Protein AF-A0A8X6TDL4-F1 (afdb_monomer)

Nearest PDB structures (foldseek):
  7emf-assembly1_Q  TM=6.037E-01  e=8.886E-06  Homo sapiens
  8gxq-assembly1_q  TM=5.995E-01  e=1.236E-05  Homo sapiens
  8tqw-assembly1_Q  TM=5.849E-01  e=1.836E-05  Homo sapiens
  8trh-assembly1_Q  TM=5.994E-01  e=6.431E-05  Homo sapiens
  7enc-assembly1_q  TM=6.002E-01  e=6.431E-05  Homo sapiens

pLDDT: mean 84.33, std 12.69, range [49.59, 97.81]

Solvent-accessible surface area (backbone atoms only — not comparable to full-atom values): 6241 Å² total; per-residue (Å²): 134,90,75,85,84,72,71,74,86,60,80,47,75,67,56,61,72,58,42,94,88,49,77,50,71,68,57,53,50,48,62,71,75,44,87,48,72,66,55,53,52,52,50,30,51,53,39,52,54,50,51,53,52,51,50,53,54,52,52,49,47,38,67,73,36,77,74,50,39,53,46,81,46,75,52,91,56,98,47,76,71,53,80,52,70,49,78,47,78,46,53,91,62,53,82,72,69,79,110

Structure (mmCIF, N/CA/C/O backbone):
data_AF-A0A8X6TDL4-F1
#
_entry.id   AF-A0A8X6TDL4-F1
#
loop_
_atom_site.group_PDB
_atom_site.id
_atom_site.type_symbol
_atom_site.label_atom_id
_atom_site.label_alt_id
_atom_site.label_comp_id
_atom_site.label_asym_id
_atom_site.label_entity_id
_atom_site.label_seq_id
_atom_site.pdbx_PDB_ins_code
_atom_site.Cartn_x
_atom_site.Cartn_y
_atom_site.Cartn_z
_atom_site.occupancy
_atom_site.B_iso_or_equiv
_atom_site.auth_seq_id
_atom_site.auth_comp_id
_atom_site.auth_asym_id
_atom_site.auth_atom_id
_atom_site.pdbx_PDB_model_num
ATOM 1 N N . MET A 1 1 ? -21.479 20.572 70.381 1.00 49.59 1 MET A N 1
ATOM 2 C CA . MET A 1 1 ? -22.081 19.356 69.789 1.00 49.59 1 MET A CA 1
ATOM 3 C C . MET A 1 1 ? -21.550 19.208 68.366 1.00 49.59 1 MET A C 1
ATOM 5 O O . MET A 1 1 ? -21.863 20.079 67.556 1.00 49.59 1 MET A O 1
ATOM 9 N N . PRO A 1 2 ? -20.700 18.212 68.052 1.00 62.41 2 PRO A N 1
ATOM 10 C CA . PRO A 1 2 ? -20.200 18.041 66.691 1.00 62.41 2 PRO A CA 1
ATOM 11 C C . PRO A 1 2 ? -21.358 17.556 65.812 1.00 62.41 2 PRO A C 1
ATOM 13 O O . PRO A 1 2 ? -22.074 16.630 66.182 1.00 62.41 2 PRO A O 1
ATOM 16 N N . HIS A 1 3 ? -21.602 18.228 64.690 1.00 56.03 3 HIS A N 1
ATOM 17 C CA . HIS A 1 3 ? -22.590 17.768 63.715 1.00 56.03 3 HIS A CA 1
ATOM 18 C C . HIS A 1 3 ? -21.947 16.667 62.864 1.00 56.03 3 HIS A C 1
ATOM 20 O O . HIS A 1 3 ? -20.794 16.834 62.457 1.00 56.03 3 HIS A O 1
ATOM 26 N N . PRO A 1 4 ? -22.645 15.557 62.574 1.00 58.25 4 PRO A N 1
ATOM 27 C CA . PRO A 1 4 ? -22.114 14.543 61.681 1.00 58.25 4 PRO A CA 1
ATOM 28 C C . PRO A 1 4 ? -22.048 15.133 60.268 1.00 58.25 4 PRO A C 1
ATOM 30 O O . PRO A 1 4 ? -23.061 15.277 59.590 1.00 58.25 4 PRO A O 1
ATOM 33 N N . THR A 1 5 ? -20.848 15.472 59.798 1.00 59.12 5 THR A N 1
ATOM 34 C CA . THR A 1 5 ? -20.569 15.826 58.396 1.00 59.12 5 THR A CA 1
ATOM 35 C C . THR A 1 5 ? -20.496 14.573 57.526 1.00 59.12 5 THR A C 1
ATOM 37 O O . THR A 1 5 ? -19.662 14.445 56.638 1.00 59.12 5 THR A O 1
ATOM 40 N N . THR A 1 6 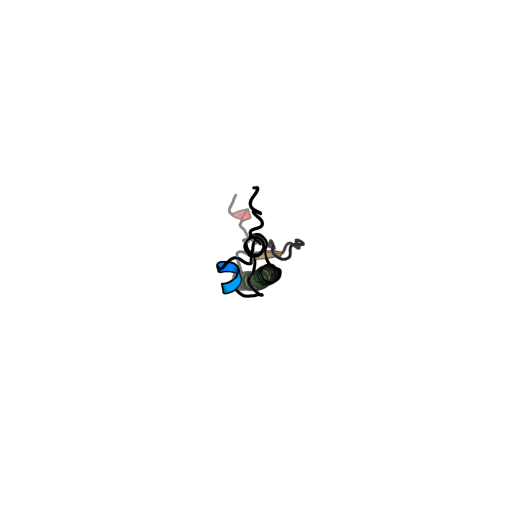? -21.387 13.613 57.756 1.00 59.38 6 THR A N 1
ATOM 41 C CA . THR A 1 6 ? -21.553 12.463 56.871 1.00 59.38 6 THR A CA 1
ATOM 42 C C . THR A 1 6 ? -22.626 12.820 55.852 1.00 59.38 6 THR A C 1
ATOM 44 O O . THR A 1 6 ? -23.719 12.262 55.832 1.00 59.38 6 THR A O 1
ATOM 47 N N . SER A 1 7 ? -22.322 13.791 54.988 1.00 59.78 7 SER A N 1
ATOM 48 C CA . SER A 1 7 ? -22.988 13.841 53.690 1.00 59.78 7 SER A CA 1
ATOM 49 C C . SER A 1 7 ? -22.618 12.528 53.010 1.00 59.78 7 SER A C 1
ATOM 51 O O . SER A 1 7 ? -21.481 12.381 52.557 1.00 59.78 7 SER A O 1
ATOM 53 N N . ALA A 1 8 ? -23.539 11.562 52.970 1.00 59.50 8 ALA A N 1
ATOM 54 C CA . ALA A 1 8 ? -23.417 10.448 52.047 1.00 59.50 8 ALA A CA 1
ATOM 55 C C . ALA A 1 8 ? -23.188 11.086 50.677 1.00 59.50 8 ALA A C 1
ATOM 57 O O . ALA A 1 8 ? -24.071 11.785 50.176 1.00 59.50 8 ALA A O 1
ATOM 58 N N . LEU A 1 9 ? -21.976 10.947 50.132 1.00 60.69 9 LEU A N 1
ATOM 59 C CA . LEU A 1 9 ? -21.631 11.391 48.787 1.00 60.69 9 LEU A CA 1
ATOM 60 C C . LEU A 1 9 ? -22.443 10.524 47.823 1.00 60.69 9 LEU A C 1
ATOM 62 O O . LEU A 1 9 ? -21.960 9.548 47.258 1.00 60.69 9 LEU A O 1
ATOM 66 N N . GLY A 1 10 ? -23.734 10.828 47.733 1.00 64.44 10 GLY A N 1
ATOM 67 C CA . GLY A 1 10 ? -24.669 10.170 46.856 1.00 64.44 10 GLY A CA 1
ATOM 68 C C . GLY A 1 10 ? -24.254 10.410 45.417 1.00 64.44 10 GLY A C 1
ATOM 69 O O . GLY A 1 10 ? -23.507 11.336 45.088 1.00 64.44 10 GLY A O 1
ATOM 70 N N . ILE A 1 11 ? -24.767 9.562 44.539 1.00 66.12 11 ILE A N 1
ATOM 71 C CA . ILE A 1 11 ? -24.540 9.667 43.103 1.00 66.12 11 ILE A CA 1
ATOM 72 C C . ILE A 1 11 ? -24.929 11.086 42.660 1.00 66.12 11 ILE A C 1
ATOM 74 O O . ILE A 1 11 ? -26.065 11.523 42.864 1.00 66.12 11 ILE A O 1
ATOM 78 N N . SER A 1 12 ? -23.973 11.824 42.084 1.00 74.88 12 SER A N 1
ATOM 79 C CA . SER A 1 12 ? -24.199 13.212 41.673 1.00 74.88 12 SER A CA 1
ATOM 80 C C . SER A 1 12 ? -25.397 13.300 40.722 1.00 74.88 12 SER A C 1
ATOM 82 O O . SER A 1 12 ? -25.648 12.383 39.937 1.00 74.88 12 SER A O 1
ATOM 84 N N . LYS A 1 13 ? -26.138 14.420 40.741 1.00 77.44 13 LYS A N 1
ATOM 85 C CA . LYS A 1 13 ? -27.295 14.624 39.844 1.00 77.44 13 LYS A CA 1
ATOM 86 C C . LYS A 1 13 ? -26.937 14.332 38.381 1.00 77.44 13 LYS A C 1
ATOM 88 O O . LYS A 1 13 ? -27.747 13.744 37.673 1.00 77.44 13 LYS A O 1
ATOM 93 N N . ARG A 1 14 ? -25.719 14.696 37.961 1.00 75.50 14 ARG A N 1
ATOM 94 C CA . ARG A 1 14 ? -25.186 14.416 36.620 1.00 75.50 14 ARG A CA 1
ATOM 95 C C . ARG A 1 14 ? -25.024 12.915 36.367 1.00 75.50 14 ARG A C 1
ATOM 97 O O . ARG A 1 14 ? -25.511 12.434 35.355 1.00 75.50 14 ARG A O 1
ATOM 104 N N . ARG A 1 15 ? -24.419 12.169 37.299 1.00 70.06 15 ARG A N 1
ATOM 105 C CA . ARG A 1 15 ? -24.216 10.717 37.157 1.00 70.06 15 ARG A CA 1
ATOM 106 C C . ARG A 1 15 ? -25.535 9.937 37.204 1.00 70.06 15 ARG A C 1
ATOM 108 O O . ARG A 1 15 ? -25.691 8.972 36.474 1.00 70.06 15 ARG A O 1
ATOM 115 N N . ARG A 1 16 ? -26.525 10.405 37.972 1.00 74.50 16 ARG A N 1
ATOM 116 C CA . ARG A 1 16 ? -27.882 9.833 37.969 1.00 74.50 16 ARG A CA 1
ATOM 117 C C . ARG A 1 16 ? -28.616 10.042 36.638 1.00 74.50 16 ARG A C 1
ATOM 119 O O . ARG A 1 16 ? -29.327 9.146 36.211 1.00 74.50 16 ARG A O 1
ATOM 126 N N . LEU A 1 17 ? -28.454 11.205 35.998 1.00 80.88 17 LEU A N 1
ATOM 127 C CA . LEU A 1 17 ? -29.057 11.493 34.686 1.00 80.88 17 LEU A CA 1
ATOM 128 C C . LEU A 1 17 ? -28.383 10.733 33.539 1.00 80.88 17 LEU A C 1
ATOM 130 O O . LEU A 1 17 ? -29.039 10.428 32.553 1.00 80.88 17 LEU A O 1
ATOM 134 N N . ALA A 1 18 ? -27.089 10.442 33.667 1.00 81.88 18 ALA A N 1
ATOM 135 C CA . ALA A 1 18 ? -26.332 9.736 32.640 1.00 81.88 18 ALA A CA 1
ATOM 136 C C . ALA A 1 18 ? -26.683 8.234 32.555 1.00 81.88 18 ALA A C 1
ATOM 138 O O . ALA A 1 18 ? -26.476 7.619 31.514 1.00 81.88 18 ALA A O 1
ATOM 139 N N . GLY A 1 19 ? -27.256 7.660 33.619 1.00 82.88 19 GLY A N 1
ATOM 140 C CA . GLY A 1 19 ? -27.664 6.256 33.670 1.00 82.88 19 GLY A CA 1
ATOM 141 C C . GLY A 1 19 ? -26.535 5.296 34.081 1.00 82.88 19 GLY A C 1
ATOM 142 O O . GLY A 1 19 ? -25.384 5.710 34.227 1.00 82.88 19 GLY A O 1
ATOM 143 N N . PRO A 1 20 ? -26.860 4.013 34.317 1.00 78.19 20 PRO A N 1
ATOM 144 C CA . PRO A 1 20 ? -25.909 3.013 34.816 1.00 78.19 20 PRO A CA 1
ATOM 145 C C . PRO A 1 20 ? -24.779 2.685 33.827 1.00 78.19 20 PRO A C 1
ATOM 147 O O . PRO A 1 20 ? -23.684 2.353 34.262 1.00 78.19 20 PRO A O 1
ATOM 150 N N . GLU A 1 21 ? -25.014 2.858 32.524 1.00 79.88 21 GLU A N 1
ATOM 151 C CA . GLU A 1 21 ? -24.035 2.612 31.448 1.00 79.88 21 GLU A CA 1
ATOM 152 C C . GLU A 1 21 ? -23.159 3.841 31.127 1.00 79.88 21 GLU A C 1
ATOM 154 O O . GLU A 1 21 ? -22.414 3.867 30.145 1.00 79.88 21 GLU A O 1
ATOM 159 N N . ALA A 1 22 ? -23.257 4.909 31.925 1.00 81.75 22 ALA A N 1
ATOM 160 C CA . ALA A 1 22 ? -22.497 6.126 31.686 1.00 81.75 22 ALA A CA 1
ATOM 161 C C . ALA A 1 22 ? -20.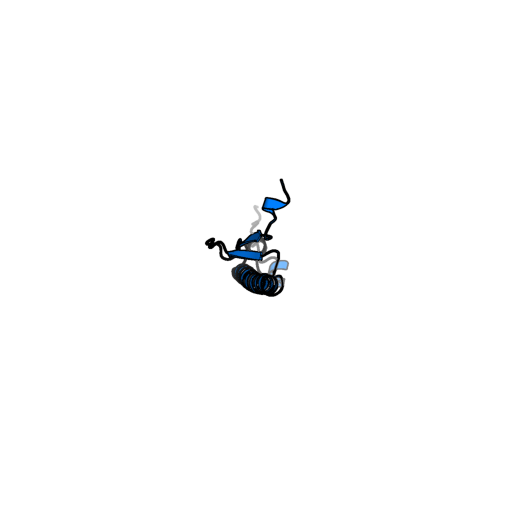999 5.907 31.919 1.00 81.75 22 ALA A C 1
ATOM 163 O O . ALA A 1 22 ? -20.555 5.622 33.033 1.00 81.75 22 ALA A O 1
ATOM 164 N N . SER A 1 23 ? -20.206 6.119 30.870 1.00 80.56 23 SER A N 1
ATOM 165 C CA . SER A 1 23 ? -18.749 6.057 30.960 1.00 80.56 23 SER A CA 1
ATOM 166 C C . SER A 1 23 ? -18.192 7.198 31.812 1.00 80.56 23 SER A C 1
ATOM 168 O O . SER A 1 23 ? -18.620 8.349 31.705 1.00 80.56 23 SER A O 1
ATOM 170 N N . ASP A 1 24 ? -17.213 6.878 32.658 1.00 85.38 24 ASP A N 1
ATOM 171 C CA . ASP A 1 24 ? -16.504 7.881 33.447 1.00 85.38 24 ASP A CA 1
ATOM 172 C C . ASP A 1 24 ? -15.545 8.704 32.575 1.00 85.38 24 ASP A C 1
ATOM 174 O O . ASP A 1 24 ? -15.060 8.225 31.546 1.00 85.38 24 ASP A O 1
ATOM 178 N N . ILE A 1 25 ? -15.235 9.931 33.006 1.00 83.69 25 ILE A N 1
ATOM 179 C CA . ILE A 1 25 ? -14.333 10.836 32.272 1.00 83.69 25 ILE A CA 1
ATOM 180 C C . ILE A 1 25 ? -12.984 10.172 31.999 1.00 83.69 25 ILE A C 1
ATOM 182 O O . ILE A 1 25 ? -12.458 10.310 30.901 1.00 83.69 25 ILE A O 1
ATOM 186 N N . GLU A 1 26 ? -12.447 9.406 32.949 1.00 83.75 26 GLU A N 1
ATOM 187 C CA . GLU A 1 26 ? -11.160 8.732 32.767 1.00 83.75 26 GLU A CA 1
ATOM 188 C C . GLU A 1 26 ? -11.232 7.581 31.754 1.00 83.75 26 GLU A C 1
ATOM 190 O O . GLU A 1 26 ? -10.257 7.289 31.064 1.00 83.75 26 GLU A O 1
ATOM 195 N N . THR A 1 27 ? -12.387 6.926 31.631 1.00 83.00 27 THR A N 1
ATOM 196 C CA . THR A 1 27 ? -12.622 5.899 30.606 1.00 83.00 27 THR A CA 1
ATOM 197 C C . THR A 1 27 ? -12.697 6.535 29.220 1.00 83.00 27 THR A C 1
ATOM 199 O O . THR A 1 27 ? -12.072 6.044 28.284 1.00 83.00 27 THR A O 1
ATOM 202 N N . ILE A 1 28 ? -13.384 7.676 29.108 1.00 82.62 28 ILE A N 1
ATOM 203 C CA . ILE A 1 28 ? -13.452 8.462 27.870 1.00 82.62 28 ILE A CA 1
ATOM 204 C C . ILE A 1 28 ? -12.059 8.999 27.503 1.00 82.62 28 ILE A C 1
ATOM 206 O O . ILE A 1 28 ? -11.631 8.891 26.356 1.00 82.62 28 ILE A O 1
ATOM 210 N N . ARG A 1 29 ? -11.301 9.512 28.480 1.00 85.62 29 ARG A N 1
ATOM 211 C CA . ARG A 1 29 ? -9.929 10.001 28.279 1.00 85.62 29 ARG A CA 1
ATOM 212 C C . ARG A 1 29 ? -9.019 8.894 27.750 1.00 85.62 29 ARG A C 1
ATOM 214 O O . ARG A 1 29 ? -8.337 9.103 26.753 1.00 85.62 29 ARG A O 1
ATOM 221 N N . ARG A 1 30 ? -9.083 7.694 28.337 1.00 81.69 30 ARG A N 1
ATOM 222 C CA . ARG A 1 30 ? -8.342 6.517 27.855 1.00 81.69 30 ARG A CA 1
ATOM 223 C C . ARG A 1 30 ? -8.739 6.104 26.437 1.00 81.69 30 ARG A C 1
ATOM 225 O O . ARG A 1 30 ? -7.859 5.760 25.660 1.00 81.69 30 ARG A O 1
ATOM 232 N N . SER A 1 31 ? -10.021 6.181 26.071 1.00 78.69 31 SER A N 1
ATOM 233 C CA . SER A 1 31 ? -10.447 5.882 24.692 1.00 78.69 31 SER A CA 1
ATOM 234 C C . SER A 1 31 ? -9.961 6.894 23.653 1.00 78.69 31 SER A C 1
ATOM 236 O O . SER A 1 31 ? -9.907 6.563 22.478 1.00 78.69 31 SER A O 1
ATOM 238 N N . ILE A 1 32 ? -9.612 8.112 24.074 1.00 80.50 32 ILE A N 1
ATOM 239 C CA . ILE A 1 32 ? -9.025 9.132 23.196 1.00 80.50 32 ILE A CA 1
ATOM 240 C C . ILE A 1 32 ? -7.500 8.964 23.120 1.00 80.50 32 ILE A C 1
ATOM 242 O O . ILE A 1 32 ? -6.897 9.249 22.092 1.00 80.50 32 ILE A O 1
ATOM 246 N N . GLU A 1 33 ? -6.870 8.526 24.212 1.00 81.44 33 GLU A N 1
ATOM 247 C CA . GLU A 1 33 ? -5.411 8.418 24.322 1.00 81.44 33 GLU A CA 1
ATOM 248 C C . GLU A 1 33 ? -4.838 7.181 23.610 1.00 81.44 33 GLU A C 1
ATOM 250 O O . GLU A 1 33 ? -3.722 7.239 23.092 1.00 81.44 33 GLU A O 1
ATOM 255 N N . TYR A 1 34 ? -5.589 6.077 23.544 1.00 82.19 34 TYR A N 1
ATOM 256 C CA . TYR A 1 34 ? -5.120 4.823 22.951 1.00 82.19 34 TYR A CA 1
ATOM 257 C C . TYR A 1 34 ? -5.839 4.484 21.647 1.00 82.19 34 TYR A C 1
ATOM 259 O O . TYR A 1 34 ? -7.066 4.460 21.594 1.00 82.19 34 TYR A O 1
ATOM 267 N N . GLU A 1 35 ? -5.056 4.133 20.622 1.00 85.50 35 GLU A N 1
ATOM 268 C CA . GLU A 1 35 ? -5.578 3.602 19.360 1.00 85.50 35 GLU A CA 1
ATOM 269 C C . GLU A 1 35 ? -6.305 2.277 19.629 1.00 85.50 35 GLU A C 1
ATOM 271 O O . GLU A 1 35 ? -5.752 1.330 20.199 1.00 85.50 35 GLU A O 1
ATOM 276 N N . THR A 1 36 ? -7.565 2.216 19.225 1.00 89.56 36 THR A N 1
ATOM 277 C CA . THR A 1 36 ? -8.401 1.029 19.371 1.00 89.56 36 THR A CA 1
ATOM 278 C C . THR A 1 36 ? -7.961 -0.070 18.404 1.00 89.56 36 THR A C 1
ATOM 280 O O . THR A 1 36 ? -7.413 0.188 17.330 1.00 89.56 36 THR A O 1
ATOM 283 N N . LEU A 1 37 ? -8.272 -1.330 18.730 1.00 90.62 37 LEU A N 1
ATOM 284 C CA . LEU A 1 37 ? -8.032 -2.454 17.815 1.00 90.62 37 LEU A CA 1
ATOM 285 C C . LEU A 1 37 ? -8.702 -2.229 16.448 1.00 90.62 37 LEU A C 1
ATOM 287 O O . LEU A 1 37 ? -8.131 -2.564 15.412 1.00 90.62 37 LEU A O 1
ATOM 291 N N . LEU A 1 38 ? -9.897 -1.631 16.434 1.00 92.56 38 LEU A N 1
ATOM 292 C CA . LEU A 1 38 ? -10.600 -1.302 15.197 1.00 92.56 3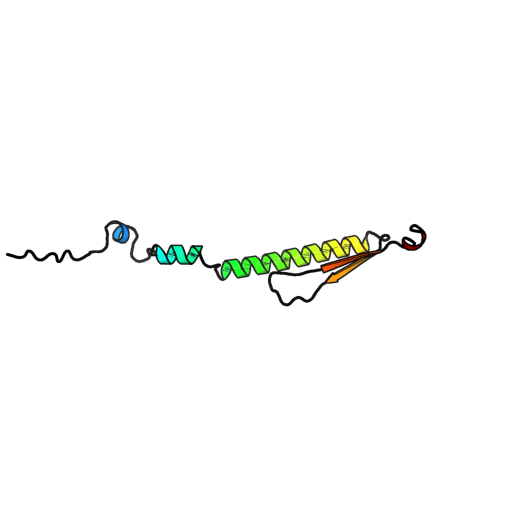8 LEU A CA 1
ATOM 293 C C . LEU A 1 38 ? -9.805 -0.301 14.347 1.00 92.56 38 LEU A C 1
ATOM 295 O O . LEU A 1 38 ? -9.659 -0.506 13.144 1.00 92.56 38 LEU A O 1
ATOM 299 N N . GLU A 1 39 ? -9.257 0.751 14.954 1.00 91.44 39 GLU A N 1
ATOM 300 C CA . GLU A 1 39 ? -8.416 1.728 14.252 1.00 91.44 39 GLU A CA 1
ATOM 301 C C . GLU A 1 39 ? -7.143 1.085 13.698 1.00 91.44 39 GLU A C 1
ATOM 303 O O . GLU A 1 39 ? -6.803 1.312 12.535 1.00 91.44 39 GLU A O 1
ATOM 308 N N . GLN A 1 40 ? -6.507 0.196 14.466 1.00 93.19 40 GLN A N 1
ATOM 309 C CA . GLN A 1 40 ? -5.3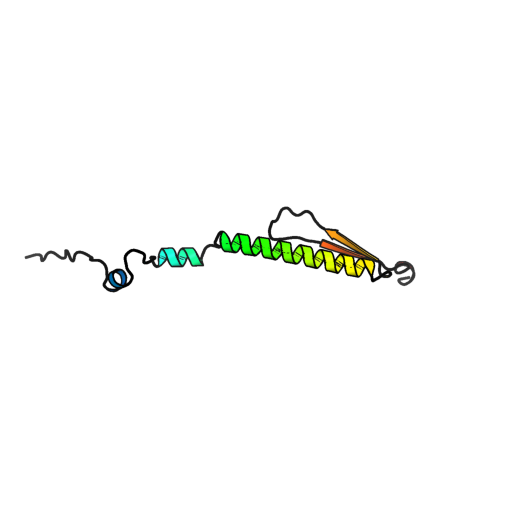52 -0.574 14.001 1.00 93.19 40 GLN A CA 1
ATOM 310 C C . GLN A 1 40 ? -5.696 -1.447 12.784 1.00 93.19 40 GLN A C 1
ATOM 312 O O . GLN A 1 40 ? -4.962 -1.436 11.792 1.00 93.19 40 GLN A O 1
ATOM 317 N N . ILE A 1 41 ? -6.832 -2.155 12.812 1.00 95.62 41 ILE A N 1
ATOM 318 C CA . ILE A 1 41 ? -7.317 -2.972 11.686 1.00 95.62 41 ILE A CA 1
ATOM 319 C C . ILE A 1 41 ? -7.579 -2.096 10.460 1.00 95.62 41 ILE A C 1
ATOM 321 O O . ILE A 1 41 ? -7.154 -2.427 9.348 1.00 95.62 41 ILE A O 1
ATOM 325 N N . ILE A 1 42 ? -8.254 -0.960 10.647 1.00 95.81 42 ILE A N 1
ATOM 326 C CA . ILE A 1 42 ? -8.546 -0.014 9.568 1.00 95.81 42 ILE A CA 1
ATOM 327 C C . ILE A 1 42 ? -7.241 0.497 8.951 1.00 95.81 42 ILE A C 1
ATOM 329 O O . ILE A 1 42 ? -7.112 0.535 7.727 1.00 95.81 42 ILE A O 1
ATOM 333 N N . LYS A 1 43 ? -6.255 0.860 9.773 1.00 95.31 43 LYS A N 1
ATOM 334 C CA . LYS A 1 43 ? -4.954 1.369 9.329 1.00 95.31 43 LYS A CA 1
ATOM 335 C C . LYS A 1 43 ? -4.177 0.332 8.519 1.00 95.31 43 LYS A C 1
ATOM 337 O O . LYS A 1 43 ? -3.686 0.660 7.440 1.00 95.31 43 LYS A O 1
ATOM 342 N N . GLN A 1 44 ? -4.123 -0.915 8.987 1.00 95.06 44 GLN A N 1
ATOM 343 C CA . GLN A 1 44 ? -3.490 -2.021 8.258 1.00 95.06 44 GLN A CA 1
ATOM 344 C C . GLN A 1 44 ? -4.206 -2.306 6.934 1.00 95.06 44 GLN A C 1
ATOM 346 O O . GLN A 1 44 ? -3.573 -2.378 5.884 1.00 95.06 44 GLN A O 1
ATOM 351 N N . THR A 1 45 ? -5.538 -2.375 6.948 1.00 96.69 45 THR A N 1
ATOM 352 C CA . THR A 1 45 ? -6.334 -2.629 5.737 1.00 96.69 45 THR A CA 1
ATOM 353 C C . THR A 1 45 ? -6.128 -1.530 4.695 1.00 96.69 45 THR A C 1
ATOM 355 O O . THR A 1 45 ? -5.888 -1.818 3.522 1.00 96.69 45 THR A O 1
ATOM 358 N N . ARG A 1 46 ? -6.160 -0.258 5.117 1.00 96.25 46 ARG A N 1
ATOM 359 C CA . ARG A 1 46 ? -5.890 0.893 4.240 1.00 96.25 46 ARG A CA 1
ATOM 360 C C . ARG A 1 46 ? -4.506 0.806 3.611 1.00 96.25 46 ARG A C 1
ATOM 362 O O . ARG A 1 46 ? -4.371 1.044 2.413 1.00 96.25 46 ARG A O 1
ATOM 369 N N . HIS A 1 47 ? -3.498 0.451 4.403 1.00 95.62 47 HIS A N 1
ATOM 370 C CA . HIS A 1 47 ? -2.133 0.287 3.918 1.00 95.62 47 HIS A CA 1
ATOM 371 C C . HIS A 1 47 ? -2.029 -0.822 2.862 1.00 95.62 47 HIS A C 1
ATOM 373 O O . HIS A 1 47 ? -1.483 -0.575 1.787 1.00 95.62 47 HIS A O 1
ATOM 379 N N . VAL A 1 48 ? -2.630 -1.992 3.102 1.00 94.50 48 VAL A N 1
ATOM 380 C CA . VAL A 1 48 ? -2.637 -3.108 2.140 1.00 94.50 48 VAL A CA 1
ATOM 381 C C . VAL A 1 48 ? -3.326 -2.715 0.832 1.00 94.50 48 VAL A C 1
ATOM 383 O O . VAL A 1 48 ? -2.776 -2.947 -0.245 1.00 94.50 48 VAL A O 1
ATOM 386 N N . VAL A 1 49 ? -4.496 -2.074 0.905 1.00 97.06 49 VAL A N 1
ATOM 387 C CA . VAL A 1 49 ? -5.230 -1.618 -0.287 1.00 97.06 49 VAL A CA 1
ATOM 388 C C . VAL A 1 49 ? -4.408 -0.609 -1.088 1.00 97.06 49 VAL A C 1
ATOM 390 O O . VAL A 1 49 ? -4.321 -0.722 -2.312 1.00 97.06 49 VAL A O 1
ATOM 393 N N . LEU A 1 50 ? -3.783 0.363 -0.416 1.00 95.94 50 LEU A N 1
ATOM 394 C CA . LEU A 1 50 ? -2.934 1.349 -1.077 1.00 95.94 50 LEU A CA 1
ATOM 395 C C . LEU A 1 50 ? -1.721 0.680 -1.730 1.00 95.94 50 LEU A C 1
ATOM 397 O O . LEU A 1 50 ? -1.437 0.948 -2.892 1.00 95.94 50 LEU A O 1
ATOM 401 N N . ARG A 1 51 ? -1.051 -0.237 -1.025 1.00 94.44 51 ARG A N 1
ATOM 402 C CA . ARG A 1 51 ? 0.103 -0.979 -1.545 1.00 94.44 51 ARG A CA 1
ATOM 403 C C . ARG A 1 51 ? -0.243 -1.753 -2.818 1.00 94.44 51 ARG A C 1
ATOM 405 O O . ARG A 1 51 ? 0.501 -1.653 -3.789 1.00 94.44 51 ARG A O 1
ATOM 412 N N . LEU A 1 52 ? -1.361 -2.483 -2.829 1.00 95.38 52 LEU A N 1
ATOM 413 C CA . LEU A 1 52 ? -1.812 -3.242 -4.002 1.00 95.38 52 LEU A CA 1
ATOM 414 C C . LEU A 1 52 ? -2.105 -2.327 -5.196 1.00 95.38 52 LEU A C 1
ATOM 416 O O . LEU A 1 52 ? -1.684 -2.619 -6.313 1.00 95.38 52 LEU A O 1
ATOM 420 N N . ARG A 1 53 ? -2.779 -1.193 -4.966 1.00 97.69 53 ARG A N 1
ATOM 421 C CA . ARG A 1 53 ? -3.056 -0.209 -6.025 1.00 97.69 53 ARG A CA 1
ATOM 422 C C . ARG A 1 53 ? -1.781 0.415 -6.577 1.00 97.69 53 ARG A C 1
ATOM 424 O O . ARG A 1 53 ? -1.640 0.526 -7.789 1.00 97.69 53 ARG A O 1
ATOM 431 N N . THR A 1 54 ? -0.854 0.796 -5.704 1.00 96.38 54 THR A N 1
ATOM 432 C CA . THR A 1 54 ? 0.435 1.361 -6.108 1.00 96.38 54 THR A CA 1
ATOM 433 C C . THR A 1 54 ? 1.247 0.356 -6.921 1.00 96.38 54 THR A C 1
ATOM 435 O O . THR A 1 54 ? 1.800 0.732 -7.946 1.00 96.38 54 THR A O 1
ATOM 438 N N . MET A 1 55 ? 1.274 -0.918 -6.515 1.00 96.19 55 MET A N 1
ATOM 439 C CA . MET A 1 55 ? 1.920 -1.989 -7.280 1.00 96.19 55 MET A CA 1
ATOM 440 C C . MET A 1 55 ? 1.329 -2.122 -8.679 1.00 96.19 55 MET A C 1
ATOM 442 O O . MET A 1 55 ? 2.071 -2.031 -9.647 1.00 96.19 55 MET A O 1
ATOM 446 N N . MET A 1 56 ? 0.004 -2.226 -8.781 1.00 97.81 56 MET A N 1
ATOM 447 C CA . MET A 1 56 ? -0.678 -2.303 -10.071 1.00 97.81 56 MET A CA 1
ATOM 448 C C . MET A 1 56 ? -0.322 -1.118 -10.977 1.00 97.81 56 MET A C 1
ATOM 450 O O . MET A 1 56 ? 0.003 -1.321 -12.136 1.00 97.81 56 MET A O 1
ATOM 454 N N . ILE A 1 57 ? -0.340 0.110 -10.451 1.00 97.81 57 ILE A N 1
ATOM 455 C CA . ILE A 1 57 ? -0.015 1.315 -11.229 1.00 97.81 57 ILE A CA 1
ATOM 456 C C . ILE A 1 57 ? 1.445 1.307 -11.698 1.00 97.81 57 ILE A C 1
ATOM 458 O O . ILE A 1 57 ? 1.720 1.647 -12.847 1.00 97.81 57 ILE A O 1
ATOM 462 N N . ILE A 1 58 ? 2.385 0.924 -10.830 1.00 97.06 58 ILE A N 1
ATOM 463 C CA . ILE A 1 58 ? 3.803 0.823 -11.197 1.00 97.06 58 ILE A CA 1
ATOM 464 C C . ILE A 1 58 ? 3.997 -0.227 -12.294 1.00 97.06 58 ILE A C 1
ATOM 466 O O . ILE A 1 58 ? 4.701 0.045 -13.265 1.00 97.06 58 ILE A O 1
ATOM 470 N N . ASP A 1 59 ? 3.350 -1.386 -12.168 1.00 96.50 59 ASP A N 1
ATOM 471 C CA . ASP A 1 59 ? 3.427 -2.457 -13.161 1.00 96.50 59 ASP A CA 1
ATOM 472 C C . ASP A 1 59 ? 2.807 -2.018 -14.497 1.00 96.50 59 ASP A C 1
ATOM 474 O O . ASP A 1 59 ? 3.385 -2.277 -15.554 1.00 96.50 59 ASP A O 1
ATOM 478 N N . THR A 1 60 ? 1.688 -1.282 -14.471 1.00 97.62 60 THR A N 1
ATOM 479 C CA . THR A 1 60 ? 1.098 -0.663 -15.669 1.00 97.62 60 THR A CA 1
ATOM 480 C C . THR A 1 60 ? 2.099 0.270 -16.348 1.00 97.62 60 THR A C 1
ATOM 482 O O . THR A 1 60 ? 2.352 0.118 -17.542 1.00 97.62 60 THR A O 1
ATOM 485 N N . PHE A 1 61 ? 2.735 1.180 -15.601 1.00 96.44 61 PHE A N 1
ATOM 486 C CA . PHE A 1 61 ? 3.734 2.088 -16.169 1.00 96.44 61 PHE A CA 1
ATOM 487 C C . PHE A 1 61 ? 4.944 1.350 -16.738 1.00 96.44 61 PHE A C 1
ATOM 489 O O . PHE A 1 61 ? 5.387 1.679 -17.834 1.00 96.44 61 PHE A O 1
ATOM 496 N N . ALA A 1 62 ? 5.454 0.335 -16.040 1.00 95.88 62 ALA A N 1
ATOM 497 C CA . ALA A 1 62 ? 6.559 -0.484 -16.531 1.00 95.88 62 ALA A CA 1
ATOM 498 C C . ALA A 1 62 ? 6.198 -1.268 -17.810 1.00 95.88 62 ALA A C 1
ATOM 500 O O . ALA A 1 62 ? 7.073 -1.565 -18.623 1.00 95.88 62 ALA A O 1
ATOM 501 N N . CYS A 1 63 ? 4.918 -1.598 -18.017 1.00 95.75 63 CYS A N 1
ATOM 502 C CA . CYS A 1 63 ? 4.450 -2.254 -19.238 1.00 95.75 63 CYS A CA 1
ATOM 503 C C . CYS A 1 63 ? 4.271 -1.277 -20.408 1.00 95.75 63 CYS A C 1
ATOM 505 O O . CYS A 1 63 ? 4.646 -1.610 -21.539 1.00 95.75 63 CYS A O 1
ATOM 507 N N . GLU A 1 64 ? 3.676 -0.111 -20.153 1.00 97.06 64 GLU A N 1
ATOM 508 C CA . GLU A 1 64 ? 3.341 0.893 -21.169 1.00 97.06 64 GLU A CA 1
ATOM 509 C C . GLU A 1 64 ? 4.572 1.678 -21.637 1.00 97.06 64 GLU A C 1
ATOM 511 O O . GLU A 1 64 ? 4.747 1.908 -22.835 1.00 97.06 64 GLU A O 1
ATOM 516 N N . ILE A 1 65 ? 5.456 2.046 -20.709 1.00 94.25 65 ILE A N 1
ATOM 517 C CA . ILE A 1 65 ? 6.664 2.823 -20.987 1.00 94.25 65 ILE A CA 1
ATOM 518 C C . ILE A 1 65 ? 7.809 1.855 -21.287 1.00 94.25 65 ILE A C 1
ATOM 520 O O . ILE A 1 65 ? 8.244 1.095 -20.426 1.00 94.25 65 ILE A O 1
ATOM 524 N N . LYS A 1 66 ? 8.300 1.869 -22.532 1.00 88.75 66 LYS A N 1
ATOM 525 C CA . LYS A 1 66 ? 9.416 1.008 -22.966 1.00 88.75 66 LYS A CA 1
ATOM 526 C C . LYS A 1 66 ? 10.791 1.599 -22.666 1.00 88.75 66 LYS A C 1
ATOM 528 O O . LYS A 1 66 ? 11.725 0.843 -22.420 1.00 88.75 66 LYS A O 1
ATOM 533 N N . ASP A 1 67 ? 10.899 2.9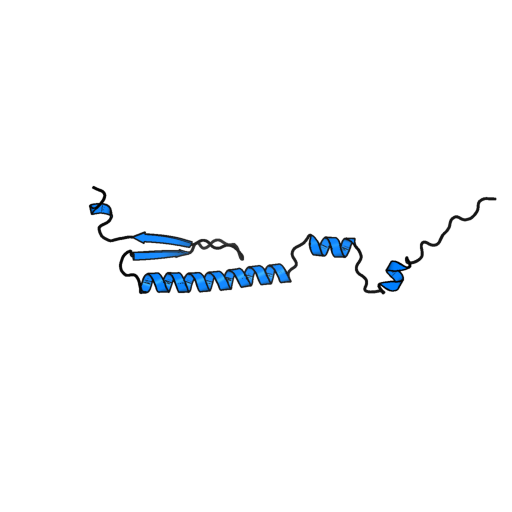23 -22.691 1.00 91.12 67 ASP A N 1
ATOM 534 C CA . ASP A 1 67 ? 12.103 3.672 -22.345 1.00 91.12 67 ASP A CA 1
ATOM 535 C C . ASP A 1 67 ? 11.680 4.987 -21.662 1.00 91.12 67 ASP A C 1
ATOM 537 O O . ASP A 1 67 ? 10.860 5.715 -22.232 1.00 91.12 67 ASP A O 1
ATOM 541 N N . PRO A 1 68 ? 12.155 5.292 -20.440 1.00 91.75 68 PRO A N 1
ATOM 542 C CA . PRO A 1 68 ? 13.068 4.494 -19.617 1.00 91.75 68 PRO A CA 1
ATOM 543 C C . PRO A 1 68 ? 12.469 3.161 -19.151 1.00 91.75 68 PRO A C 1
ATOM 545 O O . PRO A 1 68 ? 11.272 3.054 -18.893 1.00 91.75 68 PRO A O 1
ATOM 548 N N . LEU A 1 69 ? 13.324 2.157 -18.968 1.00 93.38 69 LEU A N 1
ATOM 549 C CA . LEU A 1 69 ? 12.984 0.916 -18.284 1.00 93.38 69 LEU A CA 1
ATOM 550 C C . LEU A 1 69 ? 12.723 1.203 -16.799 1.00 93.38 69 LEU A C 1
ATOM 552 O O . LEU A 1 69 ? 13.603 1.694 -16.087 1.00 93.38 69 LEU A O 1
ATOM 556 N N . ILE A 1 70 ? 11.526 0.856 -16.329 1.00 95.69 70 ILE A N 1
ATOM 557 C CA . ILE A 1 70 ? 11.106 1.011 -14.933 1.00 95.69 70 ILE A CA 1
ATOM 558 C C . ILE A 1 70 ? 11.139 -0.361 -14.255 1.00 95.69 70 ILE A C 1
ATOM 560 O O . ILE A 1 70 ? 10.442 -1.283 -14.672 1.00 95.69 70 ILE A O 1
ATOM 564 N N . VA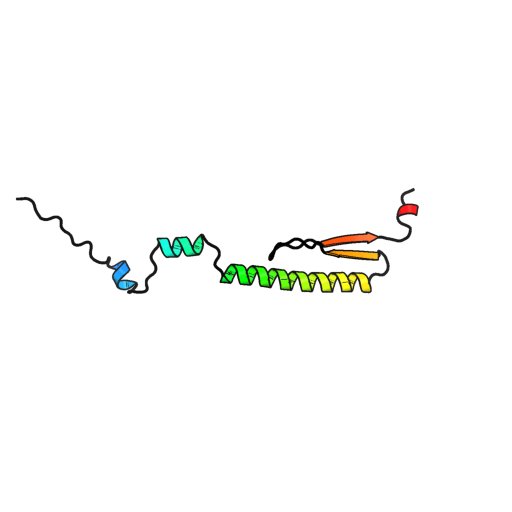L A 1 71 ? 11.930 -0.499 -13.188 1.00 94.88 71 VAL A N 1
ATOM 565 C CA . VAL A 1 71 ? 12.036 -1.737 -12.400 1.00 94.88 71 VAL A CA 1
ATOM 566 C C . VAL A 1 71 ? 11.741 -1.447 -10.934 1.00 94.88 71 VAL A C 1
ATOM 568 O O . VAL A 1 71 ? 12.429 -0.649 -10.296 1.00 94.88 71 VAL A O 1
ATOM 571 N N . ALA A 1 72 ? 10.739 -2.129 -10.382 1.00 95.44 72 ALA A N 1
ATOM 572 C CA . ALA A 1 72 ? 10.335 -1.989 -8.989 1.00 95.44 72 ALA A CA 1
ATOM 573 C C . ALA A 1 72 ? 10.868 -3.135 -8.122 1.00 95.44 72 ALA A C 1
ATOM 575 O O . ALA A 1 72 ? 10.675 -4.308 -8.428 1.00 95.44 72 ALA A O 1
ATOM 576 N N . HIS A 1 73 ? 11.502 -2.793 -7.001 1.00 95.00 73 HIS A N 1
ATOM 577 C CA . HIS A 1 73 ? 11.982 -3.750 -6.011 1.00 95.00 73 HIS A CA 1
ATOM 578 C C . HIS A 1 73 ? 11.323 -3.486 -4.655 1.00 95.00 73 HIS A C 1
ATOM 580 O O . HIS A 1 73 ? 11.673 -2.543 -3.936 1.00 95.00 73 HIS A O 1
ATOM 586 N N . TRP A 1 74 ? 10.355 -4.329 -4.301 1.00 91.88 74 TRP A N 1
ATOM 587 C CA . TRP A 1 74 ? 9.629 -4.245 -3.036 1.00 91.88 74 TRP A CA 1
ATOM 588 C C . TRP A 1 74 ? 10.489 -4.760 -1.884 1.00 91.88 74 TRP A C 1
ATOM 590 O O . TRP A 1 74 ? 10.941 -5.903 -1.889 1.00 91.88 74 TRP A O 1
ATOM 600 N N . LEU A 1 75 ? 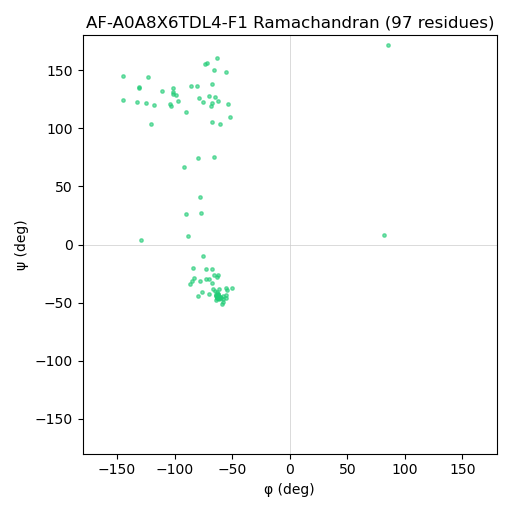10.709 -3.918 -0.877 1.00 89.69 75 LEU A N 1
ATOM 601 C CA . LEU A 1 75 ? 11.435 -4.308 0.325 1.00 89.69 75 LEU A CA 1
ATOM 602 C C . LEU A 1 75 ? 10.503 -5.097 1.244 1.00 89.69 75 LEU A C 1
ATOM 604 O O . LEU A 1 75 ? 9.437 -4.613 1.630 1.00 89.69 75 LEU A O 1
ATOM 608 N N . CYS A 1 76 ? 10.933 -6.295 1.633 1.00 77.06 76 CYS A N 1
ATOM 609 C CA . CYS A 1 76 ? 10.251 -7.092 2.645 1.00 77.06 76 CYS A CA 1
ATOM 610 C C . CYS A 1 76 ? 10.625 -6.568 4.041 1.00 77.06 76 CYS A C 1
ATOM 612 O O . CYS A 1 76 ? 11.455 -7.140 4.742 1.00 77.06 76 CYS A O 1
ATOM 614 N N . LEU A 1 77 ? 10.066 -5.415 4.411 1.00 75.62 77 LEU A N 1
ATOM 615 C CA . LEU A 1 77 ? 10.121 -4.911 5.781 1.00 75.62 77 LEU A CA 1
ATOM 616 C C . LEU A 1 77 ? 8.967 -5.532 6.574 1.00 75.62 77 LEU A C 1
ATOM 618 O O . LEU A 1 77 ? 7.838 -5.588 6.095 1.00 75.62 77 LEU A O 1
ATOM 622 N N . SER A 1 78 ? 9.235 -5.973 7.801 1.00 68.88 78 SER A N 1
ATOM 623 C CA . SER A 1 78 ? 8.295 -6.719 8.649 1.00 68.88 78 SER A CA 1
ATOM 624 C C . SER A 1 78 ? 7.213 -5.855 9.321 1.00 68.88 78 SER A C 1
ATOM 626 O O . SER A 1 78 ? 6.737 -6.200 10.401 1.00 68.88 78 SER A O 1
ATOM 628 N N . SER A 1 79 ? 6.834 -4.714 8.734 1.00 86.44 79 SER A N 1
ATOM 629 C CA . SER A 1 79 ? 5.843 -3.806 9.324 1.00 86.44 79 SER A CA 1
ATOM 630 C C . SER A 1 79 ? 4.466 -3.963 8.667 1.00 86.44 79 SER A C 1
ATOM 632 O O . SER A 1 79 ? 4.365 -3.896 7.444 1.00 86.44 79 SER A O 1
ATOM 634 N N . PRO A 1 80 ? 3.379 -4.094 9.450 1.00 86.00 80 PRO A N 1
ATOM 635 C CA . PRO A 1 80 ? 2.025 -4.266 8.919 1.00 86.00 80 PRO A CA 1
ATOM 636 C C . PRO A 1 80 ? 1.407 -2.972 8.364 1.00 86.00 80 PRO A C 1
ATOM 638 O O . PRO A 1 80 ? 0.337 -3.009 7.767 1.00 86.00 80 PRO A O 1
ATOM 641 N N . THR A 1 81 ? 2.039 -1.816 8.591 1.00 91.44 81 THR A N 1
ATOM 642 C CA . THR A 1 81 ? 1.532 -0.501 8.145 1.00 91.44 81 THR A CA 1
ATOM 643 C C . THR A 1 81 ? 2.572 0.321 7.395 1.00 91.44 81 THR A C 1
ATOM 645 O O . THR A 1 81 ? 2.308 1.465 7.029 1.00 91.44 81 THR A O 1
ATOM 648 N N . LEU A 1 82 ? 3.759 -0.241 7.157 1.00 90.75 82 LEU A N 1
ATOM 649 C CA . LEU A 1 82 ? 4.833 0.416 6.426 1.00 90.75 82 LEU A CA 1
ATOM 650 C C . LEU A 1 82 ? 5.360 -0.534 5.360 1.00 90.75 82 LEU A C 1
ATOM 652 O O . LEU A 1 82 ? 5.578 -1.719 5.590 1.00 90.75 82 LEU A O 1
ATOM 656 N N . SER A 1 83 ? 5.569 -0.006 4.164 1.00 91.69 83 SER A N 1
ATOM 657 C CA . SER A 1 83 ? 6.216 -0.727 3.077 1.00 91.69 83 SER A CA 1
ATOM 658 C C . SER A 1 83 ? 7.048 0.253 2.284 1.00 91.69 83 SER A C 1
ATOM 660 O O . SER A 1 83 ? 6.648 1.402 2.113 1.00 91.69 83 SER A O 1
ATOM 662 N N . SER A 1 84 ? 8.179 -0.229 1.789 1.00 92.62 84 SER A N 1
ATOM 663 C CA . SER A 1 84 ? 9.076 0.555 0.955 1.00 92.62 84 SER A CA 1
ATOM 664 C C . SER A 1 84 ? 9.286 -0.162 -0.367 1.00 92.62 84 SER A C 1
ATOM 666 O O . SER A 1 84 ? 9.352 -1.391 -0.428 1.00 92.62 84 SER A O 1
ATOM 668 N N . VAL A 1 85 ? 9.409 0.618 -1.429 1.00 93.94 85 VAL A N 1
ATOM 669 C CA . VAL A 1 85 ? 9.738 0.136 -2.766 1.00 93.94 85 VAL A CA 1
ATOM 670 C C . VAL A 1 85 ? 10.870 0.992 -3.305 1.00 93.94 85 VAL A C 1
ATOM 672 O O . VAL A 1 85 ? 10.858 2.213 -3.158 1.00 93.94 85 VAL A O 1
ATOM 675 N N . LYS A 1 86 ? 11.873 0.348 -3.895 1.00 95.44 86 LYS A N 1
ATOM 676 C CA . LYS A 1 86 ? 12.922 1.027 -4.650 1.00 95.44 86 LYS A CA 1
ATOM 677 C C . LYS A 1 86 ? 12.545 0.972 -6.126 1.00 95.44 86 LYS A C 1
ATOM 679 O O . LYS A 1 86 ? 12.351 -0.121 -6.651 1.00 95.44 86 LYS A O 1
ATOM 684 N N . ILE A 1 87 ? 12.453 2.128 -6.775 1.00 95.81 87 ILE A N 1
ATOM 685 C CA . ILE A 1 87 ? 12.206 2.229 -8.216 1.00 95.81 87 ILE A CA 1
ATOM 686 C C . ILE A 1 87 ? 13.524 2.573 -8.899 1.00 95.81 87 ILE A C 1
ATOM 688 O O . ILE A 1 87 ? 14.124 3.604 -8.601 1.00 95.81 87 ILE A O 1
ATOM 692 N N . ASN A 1 88 ? 13.977 1.699 -9.791 1.00 94.62 88 ASN A N 1
ATOM 693 C CA . ASN A 1 88 ? 15.100 1.972 -10.677 1.00 94.62 88 ASN A CA 1
ATOM 694 C C . ASN A 1 88 ? 14.541 2.394 -12.035 1.00 94.62 88 ASN A C 1
ATOM 696 O O . ASN A 1 88 ? 13.699 1.694 -12.596 1.00 94.62 88 ASN A O 1
ATOM 700 N N . ILE A 1 89 ? 15.015 3.526 -12.544 1.00 94.12 89 ILE A N 1
ATOM 701 C CA . ILE A 1 89 ? 14.634 4.074 -13.845 1.00 94.12 89 ILE A CA 1
ATOM 702 C C . ILE A 1 89 ? 15.907 4.115 -14.682 1.00 94.12 89 ILE A C 1
ATOM 704 O O . ILE A 1 89 ? 16.888 4.731 -14.266 1.00 94.12 89 ILE A O 1
ATOM 708 N N . MET 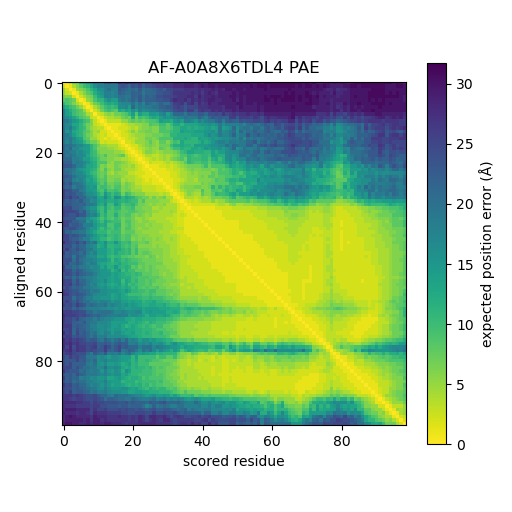A 1 90 ? 15.918 3.414 -15.811 1.00 91.94 90 MET A N 1
ATOM 709 C CA . MET A 1 90 ? 17.115 3.228 -16.629 1.00 91.94 90 MET A CA 1
ATOM 710 C C . MET A 1 90 ? 16.807 3.507 -18.095 1.00 91.94 90 MET A C 1
ATOM 712 O O . MET A 1 90 ? 15.964 2.839 -18.680 1.00 91.94 90 MET A O 1
ATOM 716 N N . THR A 1 91 ? 17.521 4.451 -18.701 1.00 90.69 91 THR A N 1
ATOM 717 C CA . THR A 1 91 ? 17.443 4.725 -20.143 1.00 90.69 91 THR A CA 1
ATOM 718 C C . THR A 1 91 ? 18.635 4.103 -20.852 1.00 90.69 91 THR A C 1
ATOM 720 O O . THR A 1 91 ? 19.778 4.240 -20.401 1.00 90.69 91 THR A O 1
ATOM 723 N N . LEU A 1 92 ? 18.394 3.432 -21.978 1.00 81.31 92 LEU A N 1
ATOM 724 C CA . LEU A 1 92 ? 19.481 2.893 -22.792 1.00 81.31 92 LEU A CA 1
ATOM 725 C C . LEU A 1 92 ? 20.323 4.045 -23.367 1.00 81.31 92 LEU A C 1
ATOM 727 O O . LEU A 1 92 ? 19.795 4.954 -23.995 1.00 81.31 92 LEU A O 1
ATOM 731 N N . GLY A 1 93 ? 21.642 4.009 -23.169 1.00 77.38 93 GLY A N 1
ATOM 732 C CA . GLY A 1 93 ? 22.546 5.042 -23.696 1.00 77.38 93 GLY A CA 1
ATOM 733 C C . GLY A 1 93 ? 22.641 6.321 -22.852 1.00 77.38 93 GLY A C 1
ATOM 734 O O . GLY A 1 93 ? 23.315 7.267 -23.262 1.00 77.38 93 GLY A O 1
ATOM 735 N N . TYR A 1 94 ? 22.050 6.353 -21.652 1.00 75.44 94 TYR A N 1
ATOM 736 C CA . TYR A 1 94 ? 22.260 7.457 -20.706 1.00 75.44 94 TYR A CA 1
ATOM 737 C C . TYR A 1 94 ? 23.755 7.677 -20.403 1.00 75.44 94 TYR A C 1
ATOM 739 O O . TYR A 1 94 ? 24.259 8.794 -20.475 1.00 75.44 94 TYR A O 1
ATOM 747 N N . GLU A 1 95 ? 24.499 6.587 -20.199 1.00 72.94 95 GLU A N 1
ATOM 748 C CA . GLU A 1 95 ? 25.948 6.609 -19.943 1.00 72.94 95 GLU A CA 1
ATOM 749 C C . GLU A 1 95 ? 26.772 7.184 -21.113 1.00 72.94 95 GLU A C 1
ATOM 751 O O . GLU A 1 95 ? 27.860 7.715 -20.909 1.00 72.94 95 GLU A O 1
ATOM 756 N N . THR A 1 96 ? 26.267 7.103 -22.351 1.00 72.75 96 THR A N 1
ATOM 757 C CA . THR A 1 96 ? 26.939 7.673 -23.534 1.00 72.75 96 THR A CA 1
ATOM 758 C C . THR A 1 96 ? 26.653 9.160 -23.741 1.00 72.75 96 THR A C 1
ATOM 760 O O . THR A 1 96 ? 27.424 9.825 -24.424 1.00 72.75 96 THR A O 1
ATOM 763 N N . MET A 1 97 ? 25.574 9.686 -23.152 1.00 63.00 97 MET A N 1
ATOM 764 C CA . MET A 1 97 ? 25.173 11.097 -23.242 1.00 63.00 97 MET A CA 1
ATOM 765 C C . MET A 1 97 ? 25.907 11.996 -22.236 1.00 63.00 97 MET A C 1
ATOM 767 O O . MET A 1 97 ? 26.088 13.181 -22.494 1.00 63.00 97 MET A O 1
ATOM 771 N N . CYS A 1 98 ? 26.315 11.453 -21.085 1.00 61.00 98 CYS A N 1
ATOM 772 C CA . CYS A 1 98 ? 26.964 12.207 -20.006 1.00 61.00 98 CYS A CA 1
ATOM 773 C C . CYS A 1 98 ? 28.502 12.262 -20.114 1.00 61.00 98 CYS A C 1
ATOM 775 O O . CYS A 1 98 ? 29.17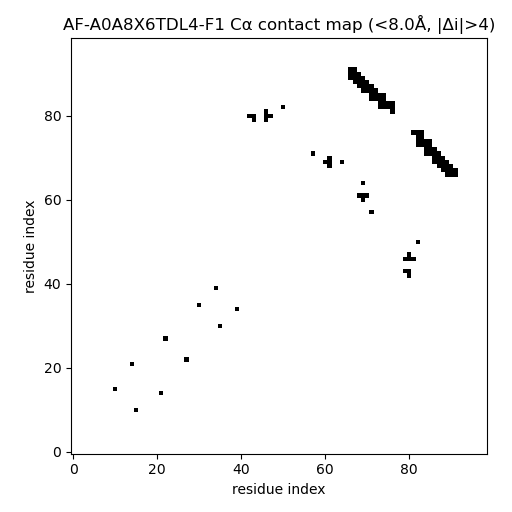4 12.396 -19.090 1.00 61.00 98 CYS A O 1
ATOM 777 N N . ARG A 1 99 ? 29.061 12.141 -21.325 1.00 50.62 99 ARG A N 1
ATOM 778 C CA . ARG A 1 99 ? 30.511 12.147 -21.573 1.00 50.62 99 ARG A CA 1
ATOM 779 C C . ARG A 1 99 ? 31.003 13.456 -22.174 1.00 50.62 99 ARG A C 1
ATOM 781 O O . ARG A 1 99 ? 30.277 14.021 -23.018 1.00 50.62 99 ARG A O 1
#

Secondary structure (DSSP, 8-state):
---------PPPHHHHHH-TTPPPHHHHHHHHHS--HHHHHHHHHHHHHHHHHHHHHHHHHHHH--SSEEEEEEE----SS--EEEEEEE-TTHHHH--

Organism: Nephila pilipes (NCBI:txid299642)

Radius of gyration: 29.95 Å; Cα contacts (8 Å, |Δi|>4): 57; chains: 1; bounding box: 60×26×94 Å

Foldseek 3Di:
DDDPPPPPPPQDPVNVVCDPPRDDPVRVVVVVVDDDPVNVVVLLVVQVVVVVVVVVVQVVCCVVDPPQRWDKDWDPDPDSNDTDIDIDTHGPCPVVVVD

Mean predicted aligned error: 11.59 Å

Sequence (99 aa):
MPHPTTSALGISKRRRLAGPEASDIETIRRSIEYETLLEQIIKQTRHVVLRLRTMMIIDTFACEIKDPLIVAHWLCLSSPTLSSVKINIMTLGYETMCR